Protein AF-A0A2S9G231-F1 (afdb_monomer)

Nearest PDB structures (foldseek):
  8bve-assembly1_B  TM=9.539E-01  e=6.804E-07  Corynebacterium glutamicum ATCC 13032
  8bve-assembly1_A  TM=9.442E-01  e=3.071E-06  Corynebacterium glutamicum ATCC 13032
  8bvf-assembly1_A  TM=9.304E-01  e=5.537E-06  Corynebacterium glutamicum ATCC 13032
  8bvf-assembly1_B  TM=9.368E-01  e=6.740E-06  Corynebacterium glutamicum ATCC 13032
  1o7y-assembly1_B  TM=5.556E-01  e=5.638E-01  Homo sapiens

Mean predicted aligned error: 3.96 Å

Radius of gyration: 15.8 Å; Cα contacts (8 Å, |Δi|>4): 91; chains: 1; bounding box: 31×31×42 Å

Solvent-accessible surface area (backbone atoms only — not comparable to full-atom values): 5236 Å² total; per-residue (Å²): 108,85,65,64,79,40,34,60,68,51,74,47,79,50,81,35,70,70,55,34,63,45,33,43,34,33,39,52,97,83,49,44,80,44,73,54,67,57,90,50,65,69,31,27,51,50,44,37,64,72,52,52,49,28,49,56,30,46,76,70,71,40,92,73,40,70,77,92,82,79,90,80,83,77,93,61,92,81,90,82,57,90,85,64

Structure (mmCIF, N/CA/C/O backbone):
data_AF-A0A2S9G231-F1
#
_entry.id   AF-A0A2S9G231-F1
#
loop_
_atom_site.group_PDB
_atom_site.id
_atom_site.type_symbol
_atom_site.label_atom_id
_atom_site.label_alt_id
_atom_site.label_comp_id
_atom_site.label_asym_id
_atom_site.label_entity_id
_atom_site.label_seq_id
_atom_site.pdbx_PDB_ins_code
_atom_site.Cartn_x
_atom_site.Cartn_y
_atom_site.Cartn_z
_atom_site.occupancy
_atom_site.B_iso_or_equiv
_atom_site.auth_seq_id
_atom_site.auth_comp_id
_atom_site.auth_asym_id
_atom_site.auth_atom_id
_atom_site.pdbx_PDB_model_num
ATOM 1 N N . ALA A 1 1 ? -7.694 -14.700 15.067 1.00 65.94 1 ALA A N 1
ATOM 2 C CA . ALA A 1 1 ? -6.285 -14.291 15.296 1.00 65.94 1 ALA A CA 1
ATOM 3 C C . ALA A 1 1 ? -6.295 -13.010 16.126 1.00 65.94 1 ALA A C 1
ATOM 5 O O . ALA A 1 1 ? -7.306 -12.335 16.080 1.00 65.94 1 ALA A O 1
ATOM 6 N N . VAL A 1 2 ? -5.242 -12.663 16.873 1.00 86.25 2 VAL A N 1
ATOM 7 C CA . VAL A 1 2 ? -5.258 -11.558 17.871 1.00 86.25 2 VAL A CA 1
ATOM 8 C C . VAL A 1 2 ? -5.923 -10.262 17.366 1.00 86.25 2 VAL A C 1
ATOM 10 O O . VAL A 1 2 ? -6.713 -9.662 18.084 1.00 86.25 2 VAL A O 1
ATOM 13 N N . LEU A 1 3 ? -5.694 -9.882 16.105 1.00 88.31 3 LEU A N 1
ATOM 14 C CA . LEU A 1 3 ? -6.263 -8.665 15.511 1.00 88.31 3 LEU A CA 1
ATOM 15 C C . LEU A 1 3 ? -7.789 -8.686 15.321 1.00 88.31 3 LEU A C 1
ATOM 17 O O . LEU A 1 3 ? -8.404 -7.632 15.385 1.00 88.31 3 LEU A O 1
ATOM 21 N N . SER A 1 4 ? -8.420 -9.854 15.158 1.00 85.75 4 SER A N 1
ATOM 22 C CA . SER A 1 4 ? -9.881 -9.944 14.983 1.00 85.75 4 SER A CA 1
ATOM 23 C C . SER A 1 4 ? -10.663 -9.602 16.254 1.00 85.75 4 SER A C 1
ATOM 25 O O . SER A 1 4 ? -11.877 -9.471 16.210 1.00 85.75 4 SER A O 1
ATOM 27 N N . GLN A 1 5 ? -9.984 -9.495 17.399 1.00 91.81 5 GLN A N 1
ATOM 28 C CA . GLN A 1 5 ? -10.581 -9.000 18.643 1.00 91.81 5 GLN A CA 1
ATOM 29 C C . GLN A 1 5 ? -10.631 -7.466 18.686 1.00 91.81 5 GLN A C 1
ATOM 31 O O . GLN A 1 5 ? -11.311 -6.906 19.538 1.00 91.81 5 GLN A O 1
ATOM 36 N N . LEU A 1 6 ? -9.895 -6.792 17.796 1.00 93.25 6 LEU A N 1
ATOM 37 C CA . LEU A 1 6 ? -9.778 -5.337 17.757 1.00 93.25 6 LEU A CA 1
ATOM 38 C C . LEU A 1 6 ? -10.644 -4.703 16.664 1.00 93.25 6 LEU A C 1
ATOM 40 O O . LEU A 1 6 ? -10.840 -3.496 16.704 1.00 93.25 6 LEU A O 1
ATOM 44 N N . GLY A 1 7 ? -11.148 -5.474 15.701 1.00 93.19 7 GLY A N 1
ATOM 45 C CA . GLY A 1 7 ? -11.991 -4.969 14.620 1.00 93.19 7 GLY A CA 1
ATOM 46 C C . GLY A 1 7 ? -11.955 -5.854 13.379 1.00 93.19 7 GLY A C 1
ATOM 47 O O . GLY A 1 7 ? -11.303 -6.906 13.360 1.00 93.19 7 GLY A O 1
ATOM 48 N N . ASP A 1 8 ? -12.659 -5.404 12.344 1.00 91.75 8 ASP A N 1
ATOM 49 C CA . ASP A 1 8 ? -12.751 -6.107 11.071 1.00 91.75 8 ASP A CA 1
ATOM 50 C C . ASP A 1 8 ? -11.499 -5.884 10.227 1.00 91.75 8 ASP A C 1
ATOM 52 O O . ASP A 1 8 ? -10.966 -4.776 10.108 1.00 91.75 8 ASP A O 1
ATOM 56 N N . MET A 1 9 ? -11.035 -6.968 9.614 1.00 93.31 9 MET A N 1
ATOM 57 C CA . MET A 1 9 ? -9.864 -6.967 8.755 1.00 93.31 9 MET A CA 1
ATOM 58 C C . MET A 1 9 ? -10.080 -7.923 7.595 1.00 93.31 9 MET A C 1
ATOM 60 O O . MET A 1 9 ? -10.313 -9.118 7.786 1.00 93.31 9 MET A O 1
ATOM 64 N N . GLU A 1 10 ? -9.945 -7.396 6.389 1.00 93.69 10 GLU A N 1
ATOM 65 C CA . GLU A 1 10 ? -9.964 -8.178 5.169 1.00 93.69 10 GLU A CA 1
ATOM 66 C C . GLU A 1 10 ? -8.531 -8.523 4.779 1.00 93.69 10 GLU A C 1
ATOM 68 O O . GLU A 1 10 ? -7.647 -7.665 4.790 1.00 93.69 10 GLU A O 1
ATOM 73 N N . VAL A 1 11 ? -8.299 -9.786 4.423 1.00 94.00 11 VAL A N 1
ATOM 74 C CA . VAL A 1 11 ? -7.051 -10.223 3.798 1.00 94.00 11 VAL A CA 1
ATOM 75 C C . VAL A 1 11 ? -7.390 -10.822 2.447 1.00 94.00 11 VAL A C 1
ATOM 77 O O . VAL A 1 11 ? -8.026 -11.872 2.367 1.00 94.00 11 VAL A O 1
ATOM 80 N N . ALA A 1 12 ? -6.940 -10.163 1.387 1.00 93.62 12 ALA A N 1
ATOM 81 C CA . ALA A 1 12 ? -7.258 -10.535 0.019 1.00 93.62 12 ALA A CA 1
ATOM 82 C C . ALA A 1 12 ? -5.996 -10.647 -0.835 1.00 93.62 12 ALA A C 1
ATOM 84 O O . ALA A 1 12 ? -4.942 -10.070 -0.541 1.00 93.62 12 ALA A O 1
ATOM 85 N N . ARG A 1 13 ? -6.117 -11.402 -1.931 1.00 92.31 13 ARG A N 1
ATOM 86 C CA . ARG A 1 13 ? -5.121 -11.378 -2.998 1.00 92.31 13 ARG A CA 1
ATOM 87 C C . ARG A 1 13 ? -5.437 -10.270 -3.989 1.00 92.31 13 ARG A C 1
ATOM 89 O O . ARG A 1 13 ? -6.563 -10.161 -4.4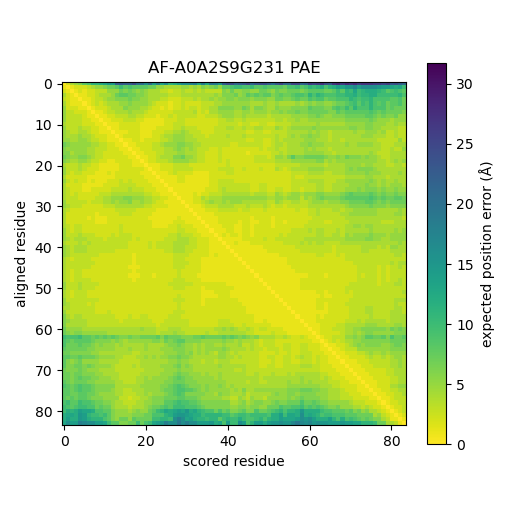59 1.00 92.31 13 ARG A O 1
ATOM 96 N N . ILE A 1 14 ? -4.413 -9.512 -4.349 1.00 89.81 14 ILE A N 1
ATOM 97 C CA . ILE A 1 14 ? -4.457 -8.456 -5.355 1.00 89.81 14 ILE A CA 1
ATOM 98 C C . ILE A 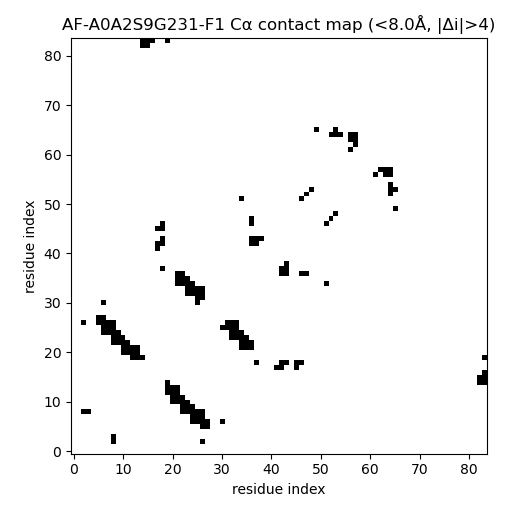1 14 ? -3.518 -8.794 -6.514 1.00 89.81 14 ILE A C 1
ATOM 100 O O . ILE A 1 14 ? -2.493 -9.459 -6.333 1.00 89.81 14 ILE A O 1
ATOM 104 N N . ALA A 1 15 ? -3.864 -8.322 -7.711 1.00 91.06 15 ALA A N 1
ATOM 105 C CA . ALA A 1 15 ? -3.035 -8.452 -8.907 1.00 91.06 15 ALA A CA 1
ATOM 106 C C . ALA A 1 15 ? -1.850 -7.475 -8.832 1.00 91.06 15 ALA A C 1
ATOM 108 O O . ALA A 1 15 ? -1.892 -6.375 -9.381 1.00 91.06 15 ALA A O 1
ATOM 109 N N . MET A 1 16 ? -0.839 -7.857 -8.055 1.00 89.62 16 MET A N 1
ATOM 110 C CA . MET A 1 16 ? 0.350 -7.058 -7.791 1.00 89.62 16 MET A CA 1
ATOM 111 C C . MET A 1 16 ? 1.567 -7.948 -7.542 1.00 89.62 16 MET A C 1
ATOM 113 O O . MET A 1 16 ? 1.483 -8.960 -6.837 1.00 89.62 16 MET A O 1
ATOM 117 N N . HIS A 1 17 ? 2.729 -7.508 -8.023 1.00 90.25 17 HIS A N 1
ATOM 118 C CA . HIS A 1 17 ? 4.010 -8.123 -7.726 1.00 90.25 17 HIS A CA 1
ATOM 119 C C . HIS A 1 17 ? 5.134 -7.083 -7.556 1.00 90.25 17 HIS A C 1
ATOM 121 O O . HIS A 1 17 ? 5.333 -6.252 -8.443 1.00 90.25 17 HIS A O 1
ATOM 127 N N . PRO A 1 18 ? 5.938 -7.156 -6.475 1.00 91.81 18 PRO A N 1
ATOM 128 C CA . 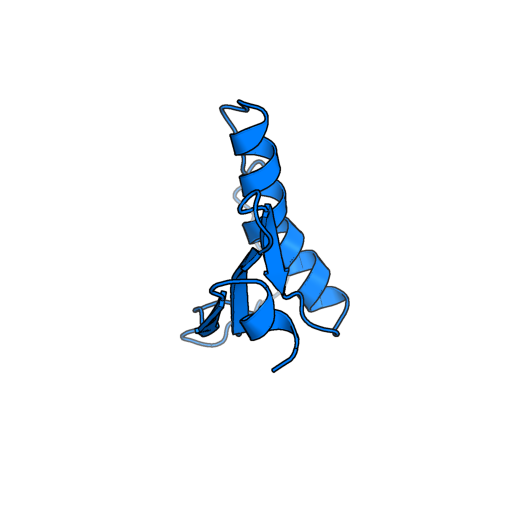PRO A 1 18 ? 5.756 -7.997 -5.287 1.00 91.81 18 PRO A CA 1
ATOM 129 C C . PRO A 1 18 ? 4.588 -7.511 -4.406 1.00 91.81 18 PRO A C 1
ATOM 131 O O . PRO A 1 18 ? 4.132 -6.381 -4.541 1.00 91.81 18 PRO A O 1
ATOM 134 N N . GLY A 1 19 ? 4.127 -8.355 -3.475 1.00 90.31 19 GLY A N 1
ATOM 135 C CA . GLY A 1 19 ? 3.051 -7.998 -2.538 1.00 90.31 19 GLY A CA 1
ATOM 136 C C . GLY A 1 19 ? 1.643 -8.345 -3.032 1.00 90.31 19 GLY A C 1
ATOM 137 O O . GLY A 1 19 ? 0.742 -7.519 -2.976 1.00 90.31 19 GLY A O 1
ATOM 138 N N . SER A 1 20 ? 1.415 -9.576 -3.488 1.00 91.81 20 SER A N 1
ATOM 139 C CA . SER A 1 20 ? 0.091 -9.999 -3.970 1.00 91.81 20 SER A CA 1
ATOM 140 C C . SER A 1 20 ? -0.931 -10.283 -2.867 1.00 91.81 20 SER A C 1
ATOM 142 O O . SER A 1 20 ? -2.083 -10.539 -3.187 1.00 91.81 20 SER A O 1
ATOM 144 N N . VAL A 1 21 ? -0.552 -10.276 -1.585 1.00 93.38 21 VAL A N 1
ATOM 145 C CA . VAL A 1 21 ? -1.467 -10.485 -0.448 1.00 93.38 21 VAL A CA 1
ATOM 146 C C . VAL A 1 21 ? -1.457 -9.236 0.411 1.00 93.38 21 VAL A C 1
ATOM 148 O O . VAL A 1 21 ? -0.393 -8.852 0.892 1.00 93.38 21 VAL A O 1
ATOM 151 N N . GLN A 1 22 ? -2.629 -8.640 0.6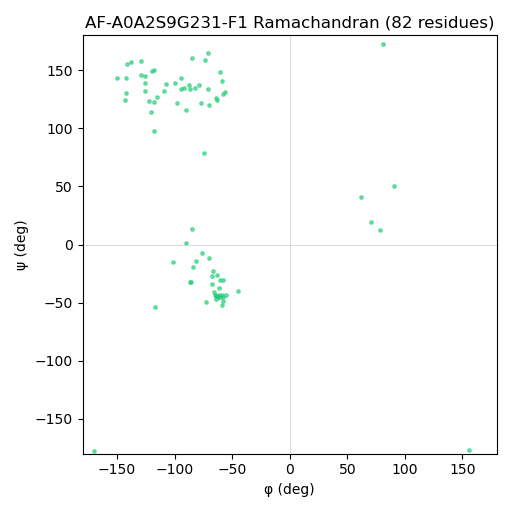14 1.00 93.19 22 GLN A N 1
ATOM 152 C CA . GLN A 1 22 ? -2.793 -7.432 1.415 1.00 93.19 22 GLN A CA 1
ATOM 153 C C . GLN A 1 22 ? -3.827 -7.641 2.501 1.00 93.19 22 GLN A C 1
ATOM 155 O O . GLN A 1 22 ? -4.870 -8.243 2.254 1.00 93.19 22 GLN A O 1
ATOM 160 N N . GLY A 1 23 ? -3.521 -7.121 3.687 1.00 94.62 23 GLY A N 1
ATOM 161 C CA . GLY A 1 23 ? -4.483 -6.981 4.768 1.00 94.62 23 GLY A CA 1
ATOM 162 C C . GLY A 1 23 ? -4.824 -5.514 4.987 1.00 94.62 23 GLY A C 1
ATOM 163 O O . GLY A 1 23 ? -3.909 -4.695 5.092 1.00 94.62 23 GLY A O 1
ATOM 164 N N . PHE A 1 24 ? -6.109 -5.191 5.080 1.00 95.62 24 PHE A N 1
ATOM 165 C CA . PHE A 1 24 ? -6.585 -3.860 5.441 1.00 95.62 24 PHE A CA 1
ATOM 166 C C . PHE A 1 24 ? -7.830 -3.958 6.322 1.00 95.62 24 PHE A C 1
ATOM 168 O O . PHE A 1 24 ? -8.667 -4.840 6.140 1.00 95.62 24 PHE A O 1
ATOM 175 N N . GLY A 1 25 ? -7.949 -3.055 7.287 1.00 94.94 25 GLY A N 1
ATOM 176 C CA . GLY A 1 25 ? -9.079 -3.020 8.202 1.00 94.94 25 GLY A CA 1
ATOM 177 C C . GLY A 1 25 ? -9.099 -1.764 9.055 1.00 94.94 25 GLY A C 1
ATOM 178 O O . GLY A 1 25 ? -8.239 -0.889 8.922 1.00 94.94 25 GLY A O 1
ATOM 179 N N . GLN A 1 26 ? -10.077 -1.696 9.949 1.00 96.00 26 GLN A N 1
ATOM 180 C CA . GLN A 1 26 ? -10.189 -0.650 10.959 1.00 96.00 26 GLN A CA 1
ATOM 181 C C . GLN A 1 26 ? -10.203 -1.302 12.336 1.00 96.00 26 GLN A C 1
ATOM 183 O O . GLN A 1 26 ? -11.031 -2.172 12.596 1.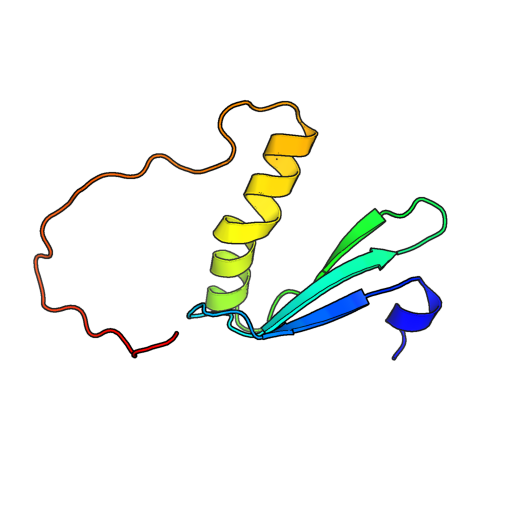00 96.00 26 GLN A O 1
ATOM 188 N N . LEU A 1 27 ? -9.268 -0.904 13.199 1.00 95.19 27 LEU A N 1
ATOM 189 C CA . LEU A 1 27 ? -9.087 -1.503 14.521 1.00 95.19 27 LEU A CA 1
ATOM 190 C C . LEU A 1 27 ? -9.283 -0.469 15.640 1.00 95.19 27 LEU A C 1
ATOM 192 O O . LEU A 1 27 ? -8.940 0.705 15.495 1.00 95.19 27 LEU A O 1
ATOM 196 N N . GLY A 1 28 ? -9.766 -0.938 16.788 1.00 94.81 28 GLY A N 1
ATOM 197 C CA . GLY A 1 28 ? -10.023 -0.140 17.984 1.00 94.81 28 GLY A CA 1
ATOM 198 C C . GLY A 1 28 ? -11.348 0.624 17.937 1.00 94.81 28 GLY A C 1
ATOM 199 O O . GLY A 1 28 ? -12.026 0.673 16.912 1.00 94.81 28 GLY A O 1
ATOM 200 N N . SER A 1 29 ? -11.704 1.249 19.063 1.00 93.81 29 SER A N 1
ATOM 201 C CA . SER A 1 29 ? -12.924 2.065 19.202 1.00 93.81 29 SER A CA 1
ATOM 202 C C . SER A 1 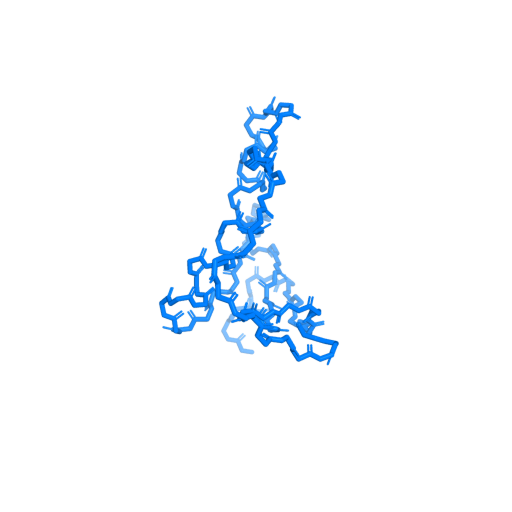29 ? -12.990 3.222 18.209 1.00 93.81 29 SER A C 1
ATOM 204 O O . SER A 1 29 ? -14.073 3.611 17.785 1.00 93.81 29 SER A O 1
ATOM 206 N N . ASP A 1 30 ? -11.825 3.746 17.833 1.00 95.12 30 ASP A N 1
ATOM 207 C CA . ASP A 1 30 ? -11.702 4.923 16.977 1.00 95.12 30 ASP A CA 1
ATOM 208 C C . ASP A 1 30 ? -11.647 4.550 15.484 1.00 95.12 30 ASP A C 1
ATOM 210 O O . ASP A 1 30 ? -11.500 5.427 14.634 1.00 95.12 30 ASP A O 1
ATOM 214 N N . GLY A 1 31 ? -11.739 3.254 15.151 1.00 93.69 31 GLY A N 1
ATOM 215 C CA . GLY A 1 31 ? -11.735 2.770 13.770 1.00 93.69 31 GLY A CA 1
ATOM 216 C C . GLY A 1 31 ? -10.444 3.107 13.019 1.00 93.69 31 GLY A C 1
ATOM 217 O O . GLY A 1 31 ? -10.482 3.507 11.854 1.00 93.69 31 GLY A O 1
ATOM 218 N N . VAL A 1 32 ? -9.289 2.976 13.680 1.00 94.56 32 VAL A N 1
ATOM 219 C CA . VAL A 1 32 ? -7.991 3.366 13.113 1.00 94.56 32 VAL A CA 1
ATOM 220 C C . VAL A 1 32 ? -7.689 2.504 11.882 1.00 94.56 32 VAL A C 1
ATOM 222 O O . VAL A 1 32 ? -7.663 1.278 12.012 1.00 94.56 32 VAL A O 1
ATOM 225 N N . PRO A 1 33 ? -7.425 3.092 10.697 1.00 94.88 33 PRO A N 1
ATOM 226 C CA . PRO A 1 33 ? -7.053 2.327 9.511 1.00 94.88 33 PRO A CA 1
ATOM 227 C C . PRO A 1 33 ? -5.716 1.605 9.706 1.00 94.88 33 PRO A C 1
ATOM 229 O O . PRO A 1 33 ? -4.701 2.236 10.010 1.00 94.88 33 PRO A O 1
ATOM 232 N N . VAL A 1 34 ? -5.696 0.291 9.484 1.00 95.56 34 VAL A N 1
ATOM 233 C CA . VAL A 1 34 ? -4.511 -0.558 9.660 1.00 95.56 34 VAL A CA 1
ATOM 234 C C . VAL A 1 34 ? -4.231 -1.348 8.387 1.00 95.56 34 VAL A C 1
ATOM 236 O O . VAL A 1 34 ? -5.122 -1.981 7.827 1.00 95.56 34 VAL A O 1
ATOM 239 N N . PHE A 1 35 ? -2.967 -1.339 7.957 1.00 95.75 35 PHE A N 1
ATOM 240 C CA . PHE A 1 35 ? -2.454 -2.189 6.883 1.00 95.75 35 PHE A CA 1
ATOM 241 C C . PHE A 1 35 ? -1.565 -3.290 7.456 1.00 95.75 35 PHE A C 1
ATOM 243 O O . PHE A 1 35 ? -0.705 -3.023 8.297 1.00 95.75 35 PHE A O 1
ATOM 250 N N . LEU A 1 36 ? -1.709 -4.509 6.941 1.00 94.25 36 LEU A N 1
ATOM 251 C CA . LEU A 1 36 ? -0.747 -5.581 7.170 1.00 94.25 36 LEU A CA 1
ATOM 252 C C . LEU A 1 36 ? 0.315 -5.554 6.078 1.00 94.25 36 LEU A C 1
ATOM 254 O O . LEU A 1 36 ? 0.017 -5.790 4.908 1.00 94.25 36 LEU A O 1
ATOM 258 N N . LEU A 1 37 ? 1.562 -5.296 6.467 1.00 93.81 37 LEU A N 1
ATOM 259 C CA . LEU A 1 37 ? 2.688 -5.307 5.541 1.00 93.81 37 LEU A CA 1
ATOM 260 C C . LEU A 1 37 ? 3.392 -6.673 5.544 1.00 93.81 37 LEU A C 1
ATOM 262 O O . LEU A 1 37 ? 3.534 -7.290 6.604 1.00 93.81 37 LEU A O 1
ATOM 266 N N . PRO A 1 38 ? 3.876 -7.151 4.384 1.00 92.75 38 PRO A N 1
ATOM 267 C CA . PRO A 1 38 ? 4.691 -8.359 4.321 1.00 92.75 38 PRO A CA 1
ATOM 268 C C . PRO A 1 38 ? 5.982 -8.226 5.139 1.00 92.75 38 PRO A C 1
ATOM 270 O O . PRO A 1 38 ? 6.590 -7.162 5.174 1.00 92.75 38 PRO A O 1
ATOM 273 N N . ALA A 1 39 ? 6.477 -9.330 5.703 1.00 94.25 39 ALA A N 1
ATOM 274 C CA . ALA A 1 39 ? 7.768 -9.341 6.403 1.00 94.25 39 ALA A CA 1
ATOM 275 C C . ALA A 1 39 ? 8.972 -9.094 5.468 1.00 94.25 39 ALA A C 1
ATOM 277 O O . ALA A 1 39 ? 10.037 -8.676 5.913 1.00 94.25 39 ALA A O 1
ATOM 278 N N . ASN A 1 40 ? 8.819 -9.356 4.164 1.00 95.62 40 ASN A N 1
ATOM 279 C CA . ASN A 1 40 ? 9.856 -9.090 3.172 1.00 95.62 40 ASN A CA 1
ATOM 280 C C . ASN A 1 40 ? 10.020 -7.565 2.962 1.00 95.62 40 ASN A C 1
ATOM 282 O O . ASN A 1 40 ? 9.067 -6.936 2.495 1.00 95.62 40 ASN A O 1
ATOM 286 N N . PRO A 1 41 ? 11.205 -6.970 3.210 1.00 96.12 41 PRO A N 1
ATOM 287 C CA . PRO A 1 41 ? 11.375 -5.512 3.191 1.00 96.12 41 PRO A CA 1
ATOM 288 C C . PRO A 1 41 ? 11.082 -4.851 1.840 1.00 96.12 41 PRO A C 1
ATOM 290 O O . PRO A 1 41 ? 10.498 -3.771 1.794 1.00 96.12 41 PRO A O 1
ATOM 293 N N . VAL A 1 42 ? 11.446 -5.507 0.732 1.00 96.12 42 VAL A N 1
ATOM 294 C CA . VAL A 1 42 ? 11.167 -4.997 -0.622 1.00 96.12 42 VAL A CA 1
ATOM 295 C C . VAL A 1 42 ? 9.661 -4.946 -0.854 1.00 96.12 42 VAL A C 1
ATOM 297 O O . VAL A 1 42 ? 9.129 -3.928 -1.288 1.00 96.12 42 VAL A O 1
ATOM 300 N N . SER A 1 43 ? 8.964 -6.027 -0.509 1.00 95.44 43 SER A N 1
ATOM 301 C CA . SER A 1 43 ? 7.509 -6.106 -0.630 1.00 95.44 43 SER A CA 1
ATOM 302 C C . SER A 1 43 ? 6.825 -5.080 0.275 1.00 95.44 43 SER A C 1
ATOM 304 O O . SER A 1 43 ? 5.929 -4.381 -0.183 1.00 95.44 43 SER A O 1
ATOM 306 N N . ALA A 1 44 ? 7.274 -4.929 1.525 1.00 96.19 44 ALA A N 1
ATOM 307 C CA . ALA A 1 44 ? 6.742 -3.942 2.463 1.00 96.19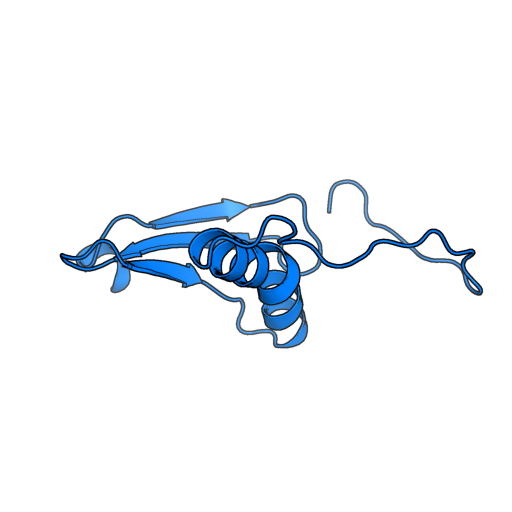 44 ALA A CA 1
ATOM 308 C C . ALA A 1 44 ? 6.859 -2.508 1.927 1.00 96.19 44 ALA A C 1
ATOM 310 O O . ALA A 1 44 ? 5.887 -1.754 1.971 1.00 96.19 44 ALA A O 1
ATOM 311 N N . LEU A 1 45 ? 8.020 -2.144 1.373 1.00 96.94 45 LEU A N 1
ATOM 312 C CA . LEU A 1 45 ? 8.241 -0.820 0.793 1.00 96.94 45 LEU A CA 1
ATOM 313 C C . LEU A 1 45 ? 7.354 -0.574 -0.435 1.00 96.94 45 LEU A C 1
ATOM 315 O O . LEU A 1 45 ? 6.767 0.500 -0.567 1.00 96.94 45 LEU A O 1
ATOM 319 N N . VAL A 1 46 ? 7.231 -1.565 -1.321 1.00 95.62 46 VAL A N 1
ATOM 320 C CA . VAL A 1 46 ? 6.376 -1.467 -2.511 1.00 95.62 46 VAL A CA 1
ATOM 321 C C . VAL A 1 46 ? 4.905 -1.291 -2.113 1.00 95.62 46 VAL A C 1
ATOM 323 O O . VAL A 1 46 ? 4.235 -0.396 -2.629 1.00 95.62 46 VAL A O 1
ATOM 326 N N . VAL A 1 47 ? 4.415 -2.077 -1.150 1.00 95.56 47 VAL A N 1
ATOM 327 C CA . VAL A 1 47 ? 3.050 -1.949 -0.613 1.00 95.56 47 VAL A CA 1
ATOM 328 C C . VAL A 1 47 ? 2.831 -0.579 0.025 1.00 95.56 47 VAL A C 1
ATOM 330 O O . VAL A 1 47 ? 1.809 0.065 -0.223 1.00 95.56 47 VAL A O 1
ATOM 333 N N . PHE A 1 48 ? 3.800 -0.091 0.803 1.00 96.25 48 PHE A N 1
ATOM 334 C CA . PHE A 1 48 ? 3.727 1.241 1.393 1.00 96.25 48 PHE A CA 1
ATOM 335 C C . PHE A 1 48 ? 3.579 2.334 0.326 1.00 96.25 48 PHE A C 1
ATOM 337 O O . PHE A 1 48 ? 2.698 3.186 0.439 1.00 96.25 48 PHE A O 1
ATOM 344 N N . GLU A 1 49 ? 4.404 2.315 -0.724 1.00 96.00 49 GLU A N 1
ATOM 345 C CA . GLU A 1 49 ? 4.363 3.338 -1.776 1.00 96.00 49 GLU A CA 1
ATOM 346 C C . GLU A 1 49 ? 3.074 3.291 -2.611 1.00 96.00 49 GLU A C 1
ATOM 348 O O . GLU A 1 49 ? 2.589 4.350 -3.020 1.00 96.00 49 GLU A O 1
ATOM 353 N N . VAL A 1 50 ? 2.507 2.103 -2.847 1.00 93.88 50 VAL A N 1
ATOM 354 C CA . VAL A 1 50 ? 1.312 1.929 -3.692 1.00 93.88 50 VAL A CA 1
ATOM 355 C C . VAL A 1 50 ? -0.002 2.108 -2.926 1.00 93.88 50 VAL A C 1
ATOM 357 O O . VAL A 1 50 ? -0.961 2.604 -3.513 1.00 93.88 50 VAL A O 1
ATOM 360 N N . MET A 1 51 ? -0.067 1.761 -1.636 1.00 93.62 51 MET A N 1
ATOM 361 C CA . MET A 1 51 ? -1.322 1.778 -0.862 1.00 93.62 51 MET A CA 1
ATOM 362 C C . MET A 1 51 ? -1.310 2.759 0.311 1.00 93.62 51 MET A C 1
ATOM 364 O O . MET A 1 51 ? -2.176 3.632 0.405 1.00 93.62 51 MET A O 1
ATOM 368 N N . VAL A 1 52 ? -0.307 2.662 1.186 1.00 96.06 52 VAL A N 1
ATOM 369 C CA . VAL A 1 52 ? -0.286 3.399 2.463 1.00 96.06 52 VAL A CA 1
ATOM 370 C C . VAL A 1 52 ? -0.016 4.888 2.248 1.00 96.06 52 VAL A C 1
ATOM 372 O O . VAL A 1 52 ? -0.748 5.748 2.741 1.00 96.06 52 VAL A O 1
ATOM 375 N N . ARG A 1 53 ? 1.022 5.223 1.474 1.00 97.25 53 ARG A N 1
ATOM 376 C CA . ARG A 1 53 ? 1.409 6.610 1.194 1.00 97.25 53 ARG A CA 1
ATOM 377 C C . ARG A 1 53 ? 0.286 7.393 0.495 1.00 97.25 53 ARG A C 1
ATOM 379 O O . ARG A 1 53 ? 0.044 8.528 0.916 1.00 97.25 53 ARG A O 1
ATOM 386 N N . PRO A 1 54 ? -0.410 6.861 -0.531 1.00 96.19 54 PRO A N 1
ATOM 387 C CA . PRO A 1 54 ? -1.568 7.533 -1.110 1.00 96.19 54 PRO A CA 1
ATOM 388 C C . PRO A 1 54 ? -2.685 7.785 -0.098 1.00 96.19 54 PRO A C 1
ATOM 390 O O . PRO A 1 54 ? -3.182 8.909 -0.065 1.00 96.19 54 PRO A O 1
ATOM 393 N N . LEU A 1 55 ? -3.021 6.809 0.759 1.00 95.19 55 LEU A N 1
ATOM 394 C CA . LEU A 1 55 ? -4.052 6.994 1.786 1.00 95.19 55 LEU A CA 1
ATOM 395 C C . LEU A 1 55 ? -3.696 8.156 2.720 1.00 95.19 55 LEU A C 1
ATOM 397 O O . LEU A 1 55 ? -4.476 9.094 2.842 1.00 95.19 55 LEU A O 1
ATOM 401 N N . ILE A 1 56 ? -2.483 8.158 3.285 1.00 96.38 56 ILE A N 1
ATOM 402 C CA . ILE A 1 56 ? -2.007 9.239 4.166 1.00 96.38 56 ILE A CA 1
ATOM 403 C C . ILE A 1 56 ? -2.103 10.599 3.463 1.00 96.38 56 ILE A C 1
ATOM 405 O O . ILE A 1 56 ? -2.538 11.591 4.047 1.00 96.38 56 ILE A O 1
ATOM 409 N N . ARG A 1 57 ? -1.709 10.675 2.186 1.00 97.31 57 ARG A N 1
ATOM 410 C CA . ARG A 1 57 ? -1.769 11.928 1.423 1.00 97.31 57 ARG A CA 1
ATOM 411 C C . ARG A 1 57 ? -3.200 12.403 1.188 1.00 97.31 57 ARG A C 1
ATOM 413 O O . ARG A 1 57 ? -3.437 13.606 1.295 1.00 97.31 57 ARG A O 1
ATOM 420 N N . LEU A 1 58 ? -4.124 11.495 0.878 1.00 96.44 58 LEU A N 1
ATOM 421 C CA . LEU A 1 58 ? -5.544 11.814 0.724 1.00 96.44 58 LEU A CA 1
ATOM 422 C C . LEU A 1 58 ? -6.143 12.299 2.047 1.00 96.44 58 LEU A C 1
ATOM 424 O O . LEU A 1 58 ? -6.802 13.335 2.057 1.00 96.44 58 LEU A O 1
ATOM 428 N N . SER A 1 59 ? -5.831 11.635 3.163 1.00 95.12 59 SER A N 1
ATOM 429 C CA . SER A 1 59 ? -6.259 12.050 4.506 1.00 95.12 59 SER A CA 1
ATOM 430 C C . SER A 1 59 ? -5.744 13.441 4.892 1.00 95.12 59 SER A C 1
ATOM 432 O O . SER A 1 59 ? -6.426 14.179 5.592 1.00 95.12 59 SER A O 1
ATOM 434 N N . LEU A 1 60 ? -4.573 13.845 4.387 1.00 97.06 60 LEU A N 1
ATOM 435 C CA . LEU A 1 60 ? -4.014 15.195 4.550 1.00 97.06 60 LEU A CA 1
ATOM 436 C C . LEU A 1 60 ? -4.521 16.210 3.500 1.00 97.06 60 LEU A C 1
ATOM 438 O O . LEU A 1 60 ? -3.913 17.270 3.319 1.00 97.06 60 LEU A O 1
ATOM 442 N N . GLY A 1 61 ? -5.577 15.882 2.749 1.00 97.31 61 GLY A N 1
ATOM 443 C CA . GLY A 1 61 ? -6.205 16.771 1.767 1.00 97.31 61 GLY A CA 1
ATOM 444 C C . GLY A 1 61 ? -5.370 17.033 0.509 1.00 97.31 61 GLY A C 1
ATOM 445 O O . GLY A 1 61 ? -5.585 18.024 -0.194 1.00 97.31 61 GLY A O 1
ATOM 446 N N . LYS A 1 62 ? -4.374 16.192 0.196 1.00 97.31 62 LYS A N 1
ATOM 447 C CA . LYS A 1 62 ? -3.542 16.389 -0.999 1.00 97.31 62 LYS A CA 1
ATOM 448 C C . LYS A 1 62 ? -4.298 15.949 -2.252 1.00 97.31 62 LYS A C 1
ATOM 450 O O . LYS A 1 62 ? -4.612 14.777 -2.416 1.00 97.31 62 LYS A O 1
ATOM 455 N N . ARG A 1 63 ? -4.470 16.878 -3.201 1.00 92.50 63 ARG A N 1
ATOM 456 C CA . ARG A 1 63 ? -5.109 16.613 -4.508 1.00 92.50 63 ARG A CA 1
ATOM 457 C C . ARG A 1 63 ? -4.335 15.612 -5.374 1.00 92.50 63 ARG A C 1
ATOM 459 O O . ARG A 1 63 ? -4.930 14.937 -6.200 1.00 92.50 63 ARG A O 1
ATOM 466 N N . GLN A 1 64 ? -3.018 15.510 -5.182 1.00 93.94 64 GLN A N 1
ATOM 467 C CA . GLN A 1 64 ? -2.163 14.552 -5.885 1.00 93.94 64 GLN A CA 1
ATOM 468 C C . GLN A 1 64 ? -1.519 13.586 -4.884 1.00 93.94 64 GLN A C 1
ATOM 470 O O . GLN A 1 64 ? -0.530 13.908 -4.210 1.00 93.94 64 GLN A O 1
ATOM 475 N N . ALA A 1 65 ? -2.130 12.409 -4.750 1.00 94.25 65 ALA A N 1
ATOM 476 C CA . ALA A 1 65 ? -1.722 11.368 -3.807 1.00 94.25 65 ALA A CA 1
ATOM 477 C C . ALA A 1 65 ? -0.630 10.444 -4.374 1.00 94.25 65 ALA A C 1
ATOM 479 O O . ALA A 1 65 ? 0.253 9.995 -3.642 1.00 94.25 65 ALA A O 1
ATOM 480 N N . THR A 1 66 ? -0.636 10.210 -5.684 1.00 93.50 66 THR A N 1
ATOM 481 C CA . THR A 1 66 ? 0.342 9.357 -6.367 1.00 93.50 66 THR A CA 1
ATOM 482 C C . THR A 1 66 ? 1.613 10.127 -6.737 1.00 93.50 66 THR A C 1
ATOM 484 O O . THR A 1 66 ? 1.648 11.362 -6.733 1.00 93.50 66 THR A O 1
ATOM 487 N N . ARG A 1 67 ? 2.714 9.404 -6.993 1.00 92.50 67 ARG A N 1
ATOM 488 C CA . ARG A 1 67 ? 3.944 10.012 -7.526 1.00 92.50 67 ARG A CA 1
ATOM 489 C C . ARG A 1 67 ? 3.768 10.367 -9.003 1.00 92.50 67 ARG A C 1
ATOM 491 O O . ARG A 1 67 ? 2.931 9.796 -9.695 1.00 92.50 67 ARG A O 1
ATOM 498 N N . ARG A 1 68 ? 4.600 11.292 -9.485 1.00 94.12 68 ARG A N 1
ATOM 499 C CA . ARG A 1 68 ? 4.711 11.596 -10.914 1.00 94.12 68 ARG A CA 1
ATOM 500 C C . ARG A 1 68 ? 5.090 10.326 -11.680 1.00 94.12 68 ARG A C 1
ATOM 502 O O . ARG A 1 68 ? 6.074 9.679 -11.334 1.00 94.12 68 ARG A O 1
ATOM 509 N N . ILE A 1 69 ? 4.334 10.027 -12.731 1.00 95.38 69 ILE A N 1
ATOM 510 C CA . ILE A 1 69 ? 4.622 8.952 -13.683 1.00 95.38 69 ILE A CA 1
ATOM 511 C C . ILE A 1 69 ? 5.275 9.579 -14.914 1.00 95.38 69 ILE A C 1
ATOM 513 O O . ILE A 1 69 ? 4.878 10.660 -15.354 1.00 95.38 69 ILE A O 1
ATOM 517 N N . VAL A 1 70 ? 6.296 8.918 -15.452 1.00 96.88 70 VAL A N 1
ATOM 518 C CA . VAL A 1 70 ? 6.982 9.332 -16.679 1.00 96.88 70 VAL A CA 1
ATOM 519 C C . VAL A 1 70 ? 7.058 8.150 -17.635 1.00 96.88 70 VAL A C 1
ATOM 521 O O . VAL A 1 70 ? 7.191 7.008 -17.204 1.00 96.88 70 VAL A O 1
ATOM 524 N N . SER A 1 71 ? 6.967 8.425 -18.934 1.00 97.81 71 SER A N 1
ATOM 525 C CA . SER A 1 71 ? 7.241 7.420 -19.963 1.00 97.81 71 SER A CA 1
ATOM 526 C C . SER A 1 71 ? 8.745 7.339 -20.203 1.00 97.81 71 SER A C 1
ATOM 528 O O . SER A 1 71 ? 9.406 8.370 -20.321 1.00 97.81 71 SER A O 1
ATOM 530 N N . ALA A 1 72 ? 9.284 6.125 -20.283 1.00 96.44 72 ALA A N 1
ATOM 531 C CA . ALA A 1 72 ? 10.701 5.878 -20.524 1.00 96.44 72 ALA A CA 1
ATOM 532 C C . ALA A 1 72 ? 10.886 4.671 -21.451 1.00 96.44 72 AL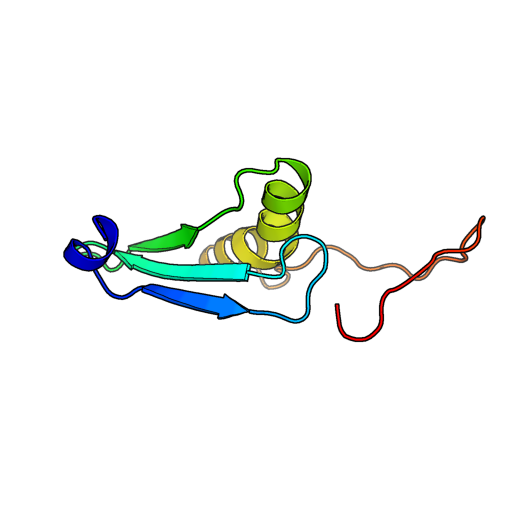A A C 1
ATOM 534 O O . ALA A 1 72 ? 10.026 3.793 -21.517 1.00 96.44 72 ALA A O 1
ATOM 535 N N . ARG A 1 73 ? 12.017 4.628 -22.163 1.00 97.62 73 ARG A N 1
ATOM 536 C CA . ARG A 1 73 ? 12.440 3.448 -22.929 1.00 97.62 73 ARG A CA 1
ATOM 537 C C . ARG A 1 73 ? 13.330 2.578 -22.051 1.00 97.62 73 ARG A C 1
ATOM 539 O O . ARG A 1 73 ? 14.222 3.088 -21.378 1.00 97.62 73 ARG A O 1
ATOM 546 N N . THR A 1 74 ? 13.091 1.274 -22.066 1.00 97.38 74 THR A N 1
ATOM 547 C CA . THR A 1 74 ? 13.910 0.303 -21.340 1.00 97.38 74 THR A CA 1
ATOM 548 C C . THR A 1 74 ? 15.275 0.160 -22.011 1.00 97.38 74 THR A C 1
ATOM 550 O O . THR A 1 74 ? 15.348 0.017 -23.230 1.00 97.38 74 THR A O 1
ATOM 553 N N . LEU A 1 75 ? 16.352 0.174 -21.224 1.00 98.00 75 LEU A N 1
ATOM 554 C CA . LEU A 1 75 ? 17.716 -0.065 -21.721 1.00 98.00 75 LEU A CA 1
ATOM 555 C C . LEU A 1 75 ? 18.055 -1.559 -21.814 1.00 98.00 75 LEU A C 1
ATOM 557 O O . LEU A 1 75 ? 18.975 -1.947 -22.526 1.00 98.00 75 LEU A O 1
ATOM 561 N N . SER A 1 76 ? 17.300 -2.391 -21.103 1.00 97.31 76 SER A N 1
ATOM 562 C CA . SER A 1 76 ? 17.415 -3.844 -21.084 1.00 97.31 76 SER A CA 1
ATOM 563 C C . SER A 1 76 ? 16.021 -4.480 -21.125 1.00 97.31 76 SER A C 1
ATOM 565 O O . SER A 1 76 ? 15.040 -3.825 -20.757 1.00 97.31 76 SER A O 1
ATOM 567 N N . PRO A 1 77 ? 15.896 -5.742 -21.573 1.00 96.69 77 PRO A N 1
ATOM 568 C CA . PRO A 1 77 ? 14.627 -6.458 -21.520 1.00 96.69 77 PRO A CA 1
ATOM 569 C C . PRO A 1 77 ? 14.096 -6.564 -20.085 1.00 96.69 77 PRO A C 1
ATOM 571 O O . PRO A 1 77 ? 14.855 -6.813 -19.149 1.00 96.69 77 PRO A O 1
ATOM 574 N N . ILE A 1 78 ? 12.780 -6.420 -19.926 1.00 94.38 78 ILE A N 1
ATOM 575 C CA . ILE A 1 78 ? 12.072 -6.641 -18.662 1.00 94.38 78 ILE A CA 1
ATOM 576 C C . ILE A 1 78 ? 11.137 -7.834 -18.850 1.00 94.38 78 ILE A C 1
ATOM 578 O O . ILE A 1 78 ? 10.324 -7.851 -19.773 1.00 9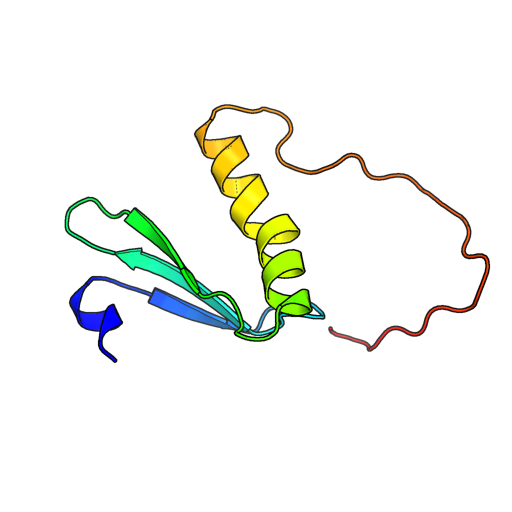4.38 78 ILE A O 1
ATOM 582 N N . SER A 1 79 ? 11.234 -8.824 -17.966 1.00 92.62 79 SER A N 1
ATOM 583 C CA . SER A 1 79 ? 10.275 -9.927 -17.886 1.00 92.62 79 SER A CA 1
ATOM 584 C C . SER A 1 79 ? 9.102 -9.551 -16.982 1.00 92.62 79 SER A C 1
ATOM 586 O O . SER A 1 79 ? 9.313 -9.025 -15.889 1.00 92.62 79 SER A O 1
ATOM 588 N N . SER A 1 80 ? 7.882 -9.881 -17.397 1.00 88.81 80 SER A N 1
ATOM 589 C CA . SER A 1 80 ? 6.668 -9.732 -16.591 1.00 88.81 80 SER A CA 1
ATOM 590 C C . SER A 1 80 ? 5.926 -11.065 -16.521 1.00 88.81 80 SER A C 1
ATOM 592 O O . SER A 1 80 ? 5.947 -11.846 -17.474 1.00 88.81 80 SER A O 1
ATOM 594 N N . VAL A 1 81 ? 5.297 -11.339 -15.379 1.00 85.00 81 VAL A N 1
ATOM 595 C CA . VAL A 1 81 ? 4.487 -12.539 -15.167 1.00 85.00 81 VAL A CA 1
ATOM 596 C C . VAL A 1 81 ? 3.030 -12.158 -15.382 1.00 85.00 81 VAL A C 1
ATOM 598 O O . VAL A 1 81 ? 2.512 -11.286 -14.695 1.00 85.00 81 VAL A O 1
ATOM 601 N N . ALA A 1 82 ? 2.350 -12.818 -16.320 1.00 83.94 82 ALA A N 1
ATOM 602 C CA . ALA A 1 82 ? 0.940 -12.546 -16.575 1.00 83.94 82 ALA A CA 1
ATOM 603 C C . ALA A 1 82 ? 0.096 -12.707 -15.294 1.00 83.94 82 ALA A C 1
ATOM 605 O O . ALA A 1 82 ? 0.194 -13.714 -14.588 1.00 83.94 82 ALA A O 1
ATOM 606 N N . GLY A 1 83 ? -0.746 -11.710 -15.013 1.00 75.00 83 GLY A N 1
ATOM 607 C CA . GLY A 1 83 ? -1.675 -11.720 -13.880 1.00 75.00 83 GLY A CA 1
ATOM 608 C C . GLY A 1 83 ? -1.058 -11.397 -12.516 1.00 75.00 83 GLY A C 1
ATOM 609 O O . GLY A 1 83 ? -1.720 -11.632 -11.504 1.00 75.00 83 GLY A O 1
ATOM 610 N N . ARG A 1 84 ? 0.183 -10.894 -12.461 1.00 63.22 84 ARG A N 1
ATOM 611 C CA . ARG A 1 84 ? 0.833 -10.444 -11.223 1.00 63.22 84 ARG A CA 1
ATOM 612 C C . ARG A 1 84 ? 1.590 -9.140 -11.427 1.00 63.22 84 ARG A C 1
ATOM 614 O O . ARG A 1 84 ? 2.286 -9.018 -12.455 1.00 63.22 84 ARG A O 1
#

Sequence (84 aa):
AVLSQLGDMEVARIAMHPGSVQGFGQLGSDGVPVFLLPANPVSALVVFEVMVRPLIRLSLGKRQATRRIVSARTLSPISSVAGR

Foldseek 3Di:
DVQVVFFDKDWAADQDPPPRIKIWFFGHPVRHIDIDADPPPVRRVVCCLPPVQLVVCVVVVHPDSHDDDDDDDDPDDDDDDPRD

pLDDT: mean 93.1, std 5.7, range [63.22, 98.0]

Secondary structure (DSSP, 8-state):
-GGGGTS-EEEEE-S-SS--EEEEEEETTTTEEEEEPPSSHHHHHHHIIIIIHHHHHHHTT-S--SPPP-----SS-----TT-